Protein AF-A0A238BLH2-F1 (afdb_monomer_lite)

Organism: NCBI:txid387005

Structure (mmCIF, N/CA/C/O backbone):
data_AF-A0A238BLH2-F1
#
_entry.id   AF-A0A238BLH2-F1
#
loop_
_atom_site.group_PDB
_atom_site.id
_atom_site.type_symbol
_atom_site.label_atom_id
_atom_site.label_alt_id
_atom_site.label_comp_id
_atom_site.label_asym_id
_atom_site.label_entity_id
_atom_site.label_seq_id
_atom_site.pdbx_PDB_ins_code
_atom_site.Cartn_x
_atom_site.Cartn_y
_atom_site.Cartn_z
_atom_site.occupancy
_atom_site.B_iso_or_equiv
_atom_site.auth_seq_id
_atom_site.auth_comp_id
_atom_site.auth_asym_id
_atom_site.auth_atom_id
_atom_site.pdbx_PDB_model_num
ATOM 1 N N . MET A 1 1 ? 8.644 -39.668 47.098 1.00 38.53 1 MET A N 1
ATOM 2 C CA . MET A 1 1 ? 9.072 -38.705 48.135 1.00 38.53 1 MET A CA 1
ATOM 3 C C . MET A 1 1 ? 8.260 -37.437 47.940 1.00 38.53 1 MET A C 1
ATOM 5 O O . MET A 1 1 ? 8.130 -36.982 46.813 1.00 38.53 1 MET A O 1
ATOM 9 N N . LYS A 1 2 ? 7.581 -37.002 48.998 1.00 39.22 2 LYS A N 1
ATOM 10 C CA . LYS A 1 2 ? 6.584 -35.924 49.029 1.00 39.22 2 LYS A CA 1
ATOM 11 C C . LYS A 1 2 ? 7.274 -34.632 49.492 1.00 39.22 2 LYS A C 1
ATOM 13 O O . LYS A 1 2 ? 8.308 -34.740 50.146 1.00 39.22 2 LYS A O 1
ATOM 18 N N . CYS A 1 3 ? 6.604 -33.498 49.266 1.00 29.59 3 CYS A N 1
ATOM 19 C CA . CYS A 1 3 ? 6.791 -32.205 49.949 1.00 29.59 3 CYS A CA 1
ATOM 20 C C . CYS A 1 3 ? 7.889 -31.291 49.365 1.00 29.59 3 CYS A C 1
ATOM 22 O O . CYS A 1 3 ? 8.969 -31.764 49.058 1.00 29.59 3 CYS A O 1
ATOM 24 N N . LEU A 1 4 ? 7.724 -29.976 49.201 1.00 40.19 4 LEU A N 1
ATOM 25 C CA . LEU A 1 4 ? 6.654 -29.028 49.532 1.00 40.19 4 LEU A CA 1
ATOM 26 C C . LEU A 1 4 ? 6.905 -27.731 48.734 1.00 40.19 4 LEU A C 1
ATOM 28 O O . LEU A 1 4 ? 8.035 -27.418 48.366 1.00 40.19 4 LEU A O 1
ATOM 32 N N . LEU A 1 5 ? 5.825 -26.994 48.497 1.00 44.16 5 LEU A N 1
ATOM 33 C CA . LEU A 1 5 ? 5.787 -25.613 48.016 1.00 44.16 5 LEU A CA 1
ATOM 34 C C . LEU A 1 5 ? 5.942 -24.652 49.224 1.00 44.16 5 LEU A C 1
ATOM 36 O O . LEU A 1 5 ? 5.679 -25.082 50.345 1.00 44.16 5 LEU A O 1
ATOM 40 N N . TRP A 1 6 ? 6.237 -23.371 48.948 1.00 30.28 6 TRP A N 1
ATOM 41 C CA . TRP A 1 6 ? 6.173 -22.164 49.815 1.00 30.28 6 TRP A CA 1
ATOM 42 C C . TRP A 1 6 ? 7.447 -21.676 50.534 1.00 30.28 6 TRP A C 1
ATOM 44 O O . TRP A 1 6 ? 8.035 -22.386 51.345 1.00 30.28 6 TRP A O 1
ATOM 54 N N . ASN A 1 7 ? 7.814 -20.410 50.264 1.00 31.95 7 ASN A N 1
ATOM 55 C CA . ASN A 1 7 ? 7.865 -19.270 51.213 1.00 31.95 7 ASN A CA 1
ATOM 56 C C . ASN A 1 7 ? 8.770 -18.161 50.630 1.00 31.95 7 ASN A C 1
ATOM 58 O O . ASN A 1 7 ? 9.925 -18.403 50.303 1.00 31.95 7 ASN A O 1
ATOM 62 N N . GLU A 1 8 ? 8.234 -17.015 50.209 1.00 38.34 8 GLU A N 1
ATOM 63 C CA . GLU A 1 8 ? 7.804 -15.845 51.005 1.00 38.34 8 GLU A CA 1
ATOM 64 C C . GLU A 1 8 ? 8.925 -14.815 51.290 1.00 38.34 8 GLU A C 1
ATOM 66 O O . GLU A 1 8 ? 9.870 -15.064 52.026 1.00 38.34 8 GLU A O 1
ATOM 71 N N . VAL A 1 9 ? 8.742 -13.639 50.667 1.00 41.12 9 VAL A N 1
ATOM 72 C CA . VAL A 1 9 ? 8.866 -12.248 51.166 1.00 41.12 9 VAL A CA 1
ATOM 73 C C . VAL A 1 9 ? 10.094 -11.843 52.020 1.00 41.12 9 VAL A C 1
ATOM 75 O O . VAL A 1 9 ? 10.239 -12.287 53.153 1.00 41.12 9 VAL A O 1
ATOM 78 N N . LYS A 1 10 ? 10.865 -10.832 51.559 1.00 33.41 10 LYS A N 1
ATOM 79 C CA . LYS A 1 10 ? 10.953 -9.462 52.153 1.00 33.41 10 LYS A CA 1
ATOM 80 C C . LYS A 1 10 ? 12.148 -8.618 51.655 1.00 33.41 10 LYS A C 1
ATOM 82 O O . LYS A 1 10 ? 13.307 -8.962 51.826 1.00 33.41 10 LYS A O 1
ATOM 87 N N . ASP A 1 11 ? 11.769 -7.472 51.088 1.00 36.16 11 ASP A N 1
ATOM 88 C CA . ASP A 1 11 ? 12.303 -6.105 51.202 1.00 36.16 11 ASP A CA 1
ATOM 89 C C . ASP A 1 11 ? 13.785 -5.704 51.002 1.00 36.16 11 ASP A C 1
ATOM 91 O O . ASP A 1 11 ? 14.705 -6.082 51.717 1.00 36.16 11 ASP A O 1
ATOM 95 N N . ARG A 1 12 ? 13.899 -4.716 50.092 1.00 44.25 12 ARG A N 1
ATOM 96 C CA . ARG A 1 12 ? 14.747 -3.504 50.050 1.00 44.25 12 ARG A CA 1
ATOM 97 C C . ARG A 1 12 ? 16.208 -3.588 50.509 1.00 44.25 12 ARG A C 1
ATOM 99 O O . ARG A 1 12 ? 16.511 -3.567 51.698 1.00 44.25 12 ARG A O 1
ATOM 106 N N . LYS A 1 13 ? 17.096 -3.296 49.548 1.00 41.19 13 LYS A N 1
ATOM 107 C CA . LYS A 1 13 ? 18.092 -2.206 49.643 1.00 41.19 13 LYS A CA 1
ATOM 108 C C . LYS A 1 13 ? 18.576 -1.793 48.247 1.00 41.19 13 LYS A C 1
ATOM 110 O O . LYS A 1 13 ? 19.269 -2.538 47.568 1.00 41.19 13 LYS A O 1
ATOM 115 N N . ASN A 1 14 ? 18.213 -0.573 47.855 1.00 44.88 14 ASN A N 1
ATOM 116 C CA . ASN A 1 14 ? 18.810 0.172 46.752 1.00 44.88 14 ASN A CA 1
ATOM 117 C C . ASN A 1 14 ? 20.260 0.526 47.113 1.00 44.88 14 ASN A C 1
ATOM 119 O O . ASN A 1 14 ? 20.469 1.263 48.076 1.00 44.88 14 ASN A O 1
ATOM 123 N N . ARG A 1 15 ? 21.235 0.024 46.350 1.00 46.09 15 ARG A N 1
ATOM 124 C CA . ARG A 1 15 ? 22.573 0.613 46.222 1.00 46.09 15 ARG A CA 1
ATOM 125 C C . ARG A 1 15 ? 23.075 0.390 44.798 1.00 46.09 15 ARG A C 1
ATOM 127 O O . ARG A 1 15 ? 23.236 -0.746 44.365 1.00 46.09 15 ARG A O 1
ATOM 134 N N . ASN A 1 16 ? 23.315 1.505 44.109 1.00 40.47 16 ASN A N 1
ATOM 135 C CA . ASN A 1 16 ? 24.067 1.598 42.864 1.00 40.47 16 ASN A CA 1
ATOM 136 C C . ASN A 1 16 ? 25.351 0.761 42.942 1.00 40.47 16 ASN A C 1
ATOM 138 O O . ASN A 1 16 ? 26.245 1.080 43.725 1.00 40.47 16 ASN A O 1
ATOM 142 N N . LEU A 1 17 ? 25.458 -0.258 42.091 1.00 46.78 17 LEU A N 1
ATOM 143 C CA . LEU A 1 17 ? 26.734 -0.835 41.693 1.00 46.78 17 LEU A CA 1
ATOM 144 C C . LEU A 1 17 ? 26.883 -0.585 40.196 1.00 46.78 17 LEU A C 1
ATOM 146 O O . LEU A 1 17 ? 26.202 -1.190 39.370 1.00 46.78 17 LEU A O 1
ATOM 150 N N . GLY A 1 18 ? 27.737 0.383 39.871 1.00 38.66 18 GLY A N 1
ATOM 151 C CA . GLY A 1 18 ? 28.095 0.697 38.502 1.00 38.66 18 GLY A CA 1
ATOM 152 C C . GLY A 1 18 ? 28.788 -0.494 37.860 1.00 38.66 18 GLY A C 1
ATOM 153 O O . GLY A 1 18 ? 29.819 -0.948 38.348 1.00 38.66 18 GLY A O 1
ATOM 154 N N . ASN A 1 19 ? 28.250 -0.946 36.732 1.00 45.59 19 ASN A N 1
ATOM 155 C CA . ASN A 1 19 ? 28.993 -1.774 35.803 1.00 45.59 19 ASN A CA 1
ATOM 156 C C . ASN A 1 19 ? 29.286 -0.962 34.548 1.00 45.59 19 ASN A C 1
ATOM 158 O O . ASN A 1 19 ? 28.411 -0.640 33.747 1.00 45.59 19 ASN A O 1
ATOM 162 N N . LYS A 1 20 ? 30.576 -0.631 34.442 1.00 44.44 20 LYS A N 1
ATOM 163 C CA . LYS A 1 20 ? 31.305 -0.229 33.244 1.00 44.44 20 LYS A CA 1
ATOM 164 C C . LYS A 1 20 ? 30.874 -1.086 32.051 1.00 44.44 20 LYS A C 1
ATOM 166 O O . LYS A 1 20 ? 31.370 -2.195 31.884 1.00 44.44 20 LYS A O 1
ATOM 171 N N . PHE A 1 21 ? 30.040 -0.538 31.180 1.00 38.88 21 PHE A N 1
ATOM 172 C CA . PHE A 1 21 ? 30.120 -0.865 29.763 1.00 38.88 21 PHE A CA 1
ATOM 173 C C . PHE A 1 21 ? 30.849 0.293 29.095 1.00 38.88 21 PHE A C 1
ATOM 175 O O . PHE A 1 21 ? 30.320 1.396 28.970 1.00 38.88 21 PHE A O 1
ATOM 182 N N . LEU A 1 22 ? 32.121 0.054 28.764 1.00 39.81 22 LEU A N 1
ATOM 183 C CA . LEU A 1 22 ? 32.899 0.965 27.941 1.00 39.81 22 LEU A CA 1
ATOM 184 C C . LEU A 1 22 ? 32.159 1.156 26.615 1.00 39.81 22 LEU A C 1
ATOM 186 O O . LEU A 1 22 ? 31.968 0.206 25.859 1.00 39.81 22 LEU A O 1
ATOM 190 N N . TYR A 1 23 ? 31.776 2.399 26.339 1.00 40.00 23 TYR A N 1
ATOM 191 C CA . TYR A 1 23 ? 31.507 2.857 24.986 1.00 40.00 23 TYR A CA 1
ATOM 192 C C . TYR A 1 23 ? 32.764 2.595 24.152 1.00 40.00 23 TYR A C 1
ATOM 194 O O . TYR A 1 23 ? 33.771 3.284 24.317 1.00 40.00 23 TYR A O 1
ATOM 202 N N . LEU A 1 24 ? 32.722 1.606 23.258 1.00 47.94 24 LEU A N 1
ATOM 203 C CA . LEU A 1 24 ? 33.657 1.585 22.143 1.00 47.94 24 LEU A CA 1
ATOM 204 C C . LEU A 1 24 ? 33.236 2.707 21.194 1.00 47.94 24 LEU A C 1
ATOM 206 O O . LEU A 1 24 ? 32.217 2.639 20.508 1.00 47.94 24 LEU A O 1
ATOM 210 N N . SER A 1 25 ? 34.030 3.769 21.210 1.00 49.12 25 SER A N 1
ATOM 211 C CA . SER A 1 25 ? 34.068 4.816 20.206 1.00 49.12 25 SER A CA 1
ATOM 212 C C . SER A 1 25 ? 34.284 4.176 18.835 1.00 49.12 25 SER A C 1
ATOM 214 O O . SER A 1 25 ? 35.394 3.790 18.476 1.00 49.12 25 SER A O 1
ATOM 216 N N . ASN A 1 26 ? 33.199 4.048 18.067 1.00 50.09 26 ASN A N 1
ATOM 217 C CA . ASN A 1 26 ? 33.252 3.581 16.689 1.00 50.09 26 ASN A CA 1
ATOM 218 C C . ASN A 1 26 ? 34.041 4.606 15.865 1.00 50.09 26 ASN A C 1
ATOM 220 O O . ASN A 1 26 ? 33.534 5.657 15.465 1.00 50.09 26 ASN A O 1
ATOM 224 N N . THR A 1 27 ? 35.319 4.310 15.658 1.00 52.38 27 THR A N 1
ATOM 225 C CA . THR A 1 27 ? 36.199 5.024 14.749 1.00 52.38 27 THR A CA 1
ATOM 226 C C . THR A 1 27 ? 35.581 4.957 13.354 1.00 52.38 27 THR A C 1
ATOM 228 O O . THR A 1 27 ? 35.417 3.887 12.770 1.00 52.38 27 THR A O 1
ATOM 231 N N . ARG A 1 28 ? 35.175 6.119 12.823 1.00 58.00 28 ARG A N 1
ATOM 232 C CA . ARG A 1 28 ? 34.695 6.268 11.444 1.00 58.00 28 ARG A CA 1
ATOM 233 C C . ARG A 1 28 ? 35.840 5.935 10.493 1.00 58.00 28 ARG A C 1
ATOM 235 O O . ARG A 1 28 ? 36.587 6.813 10.075 1.00 58.00 28 ARG A O 1
ATOM 242 N N . LYS A 1 29 ? 35.981 4.658 10.149 1.00 53.75 29 LYS A N 1
ATOM 243 C CA . LYS A 1 29 ? 36.763 4.234 8.995 1.00 53.75 29 LYS A CA 1
ATOM 244 C C . LYS A 1 29 ? 35.944 4.616 7.766 1.00 53.75 29 LYS A C 1
ATOM 246 O O . LYS A 1 29 ? 34.939 3.983 7.458 1.00 53.75 29 LYS A O 1
ATOM 251 N N . SER A 1 30 ? 36.326 5.719 7.132 1.00 52.34 30 SER A N 1
ATOM 252 C CA . SER A 1 30 ? 35.779 6.188 5.862 1.00 52.34 30 SER A CA 1
ATOM 253 C C . SER A 1 30 ? 36.096 5.165 4.775 1.00 52.34 30 SER A C 1
ATOM 255 O O . SER A 1 30 ? 37.146 5.213 4.141 1.00 52.34 30 SER A O 1
ATOM 257 N N . ILE A 1 31 ? 35.198 4.199 4.615 1.00 58.22 31 ILE A N 1
ATOM 258 C CA . ILE A 1 31 ? 35.117 3.346 3.439 1.00 58.22 31 ILE A CA 1
ATOM 259 C C . ILE A 1 31 ? 34.199 4.081 2.469 1.00 58.22 31 ILE A C 1
ATOM 261 O O . ILE A 1 31 ? 33.013 4.277 2.737 1.00 58.22 31 ILE A O 1
ATOM 265 N N . SER A 1 32 ? 34.786 4.547 1.374 1.00 49.47 32 SER A N 1
ATOM 266 C CA . SER A 1 32 ? 34.109 5.162 0.240 1.00 49.47 32 SER A CA 1
ATOM 267 C C . SER A 1 32 ? 33.090 4.169 -0.317 1.00 49.47 32 SER A C 1
ATOM 269 O O . SER A 1 32 ? 33.460 3.212 -0.989 1.00 49.47 32 SER A O 1
ATOM 271 N N . MET A 1 33 ? 31.809 4.352 0.004 1.00 48.97 33 MET A N 1
ATOM 272 C CA . MET A 1 33 ? 30.741 3.577 -0.619 1.00 48.97 33 MET A CA 1
ATOM 273 C C . MET A 1 33 ? 30.660 3.990 -2.083 1.00 48.97 33 MET A C 1
ATOM 275 O O . MET A 1 33 ? 30.208 5.087 -2.419 1.00 48.97 33 MET A O 1
ATOM 279 N N . GLU A 1 34 ? 31.139 3.113 -2.954 1.00 54.47 34 GLU A N 1
ATOM 280 C CA . GLU A 1 34 ? 30.891 3.201 -4.379 1.00 54.47 34 GLU A CA 1
ATOM 281 C C . GLU A 1 34 ? 29.374 3.242 -4.585 1.00 54.47 34 GLU A C 1
ATOM 283 O O . GLU A 1 34 ? 28.633 2.351 -4.163 1.00 54.47 34 GLU A O 1
ATOM 288 N N . LYS A 1 35 ? 28.898 4.337 -5.186 1.00 48.03 35 LYS A N 1
ATOM 289 C CA . LYS A 1 35 ? 27.520 4.483 -5.651 1.00 48.03 35 LYS A CA 1
ATOM 290 C C . LYS A 1 35 ? 27.216 3.309 -6.578 1.00 48.03 35 LYS A C 1
ATOM 292 O O . LYS A 1 35 ? 27.571 3.349 -7.754 1.00 48.03 35 LYS A O 1
ATOM 297 N N . GLY A 1 36 ? 26.506 2.308 -6.063 1.00 46.38 36 GLY A N 1
ATOM 298 C CA . GLY A 1 36 ? 25.788 1.329 -6.865 1.00 46.38 36 GLY A CA 1
ATOM 299 C C . GLY A 1 36 ? 24.715 2.048 -7.674 1.00 46.38 36 GLY A C 1
ATOM 300 O O . GLY A 1 36 ? 23.560 2.137 -7.265 1.00 46.38 36 GLY A O 1
ATOM 301 N N . LYS A 1 37 ? 25.113 2.623 -8.811 1.00 51.50 37 LYS A N 1
ATOM 302 C CA . LYS A 1 37 ? 24.205 3.070 -9.860 1.00 51.50 37 LYS A CA 1
ATOM 303 C C . LYS A 1 37 ? 23.565 1.817 -10.448 1.00 51.50 37 LYS A C 1
ATOM 305 O O . LYS A 1 37 ? 24.100 1.214 -11.372 1.00 51.50 37 LYS A O 1
ATOM 310 N N . GLY A 1 38 ? 22.420 1.420 -9.901 1.00 49.69 38 GLY A N 1
ATOM 311 C CA . GLY A 1 38 ? 21.470 0.587 -10.626 1.00 49.69 38 GLY A CA 1
ATOM 312 C C . GLY A 1 38 ? 20.918 1.401 -11.792 1.00 49.69 38 GLY A C 1
ATOM 313 O O . GLY A 1 38 ? 19.842 1.976 -11.681 1.00 49.69 38 GLY A O 1
ATOM 314 N N . ASN A 1 39 ? 21.695 1.516 -12.868 1.00 56.31 39 ASN A N 1
ATOM 315 C CA . ASN A 1 39 ? 21.228 2.059 -14.132 1.00 56.31 39 ASN A CA 1
ATOM 316 C C . ASN A 1 39 ? 20.395 0.965 -14.806 1.00 56.31 39 ASN A C 1
ATOM 318 O O . ASN A 1 39 ? 20.945 -0.033 -15.267 1.00 56.31 39 ASN A O 1
ATOM 322 N N . CYS A 1 40 ? 19.079 1.142 -14.856 1.00 53.53 40 CYS A N 1
ATOM 323 C CA . CYS A 1 40 ? 18.298 0.543 -15.931 1.00 53.53 40 CYS A CA 1
ATOM 324 C C . CYS A 1 40 ? 18.510 1.430 -17.173 1.00 53.53 40 CYS A C 1
ATOM 326 O O . CYS A 1 40 ? 18.526 2.655 -17.032 1.00 53.53 40 CYS A O 1
ATOM 328 N N . PRO A 1 41 ? 18.772 0.852 -18.357 1.00 52.66 41 PRO A N 1
ATOM 329 C CA . PRO A 1 41 ? 18.943 1.627 -19.575 1.00 52.66 41 PRO A CA 1
ATOM 330 C C . PRO A 1 41 ? 17.645 2.381 -19.849 1.00 52.66 41 PRO A C 1
ATOM 332 O O . PRO A 1 41 ? 16.585 1.782 -20.018 1.00 52.66 41 PRO A O 1
ATOM 335 N N . GLU A 1 42 ? 17.744 3.705 -19.858 1.00 62.84 42 GLU A N 1
ATOM 336 C CA . GLU A 1 42 ? 16.679 4.607 -20.267 1.00 62.84 42 GLU A CA 1
ATOM 337 C C . GLU A 1 42 ? 16.511 4.458 -21.785 1.00 62.84 42 GLU A C 1
ATOM 339 O O . GLU A 1 42 ? 17.092 5.179 -22.592 1.00 62.84 42 GLU A O 1
ATOM 344 N N . MET A 1 43 ? 15.779 3.420 -22.183 1.00 51.47 43 MET A N 1
ATOM 345 C CA . MET A 1 43 ? 15.272 3.251 -23.533 1.00 51.47 43 MET A CA 1
ATOM 346 C C . MET A 1 43 ? 13.760 3.267 -23.459 1.00 51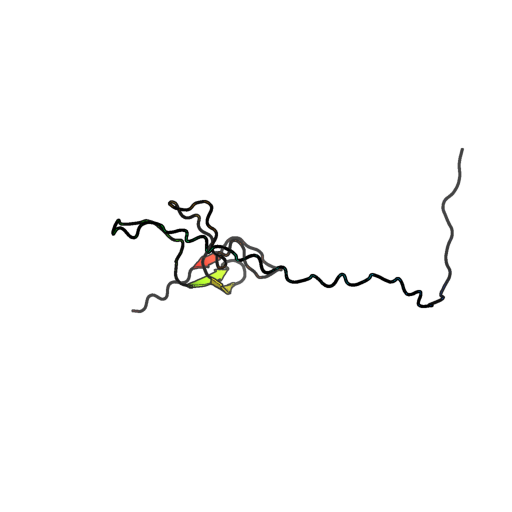.47 43 MET A C 1
ATOM 348 O O . MET A 1 43 ? 13.151 2.491 -22.723 1.00 51.47 43 MET A O 1
ATOM 352 N N . ASN A 1 44 ? 13.207 4.187 -24.243 1.00 59.81 44 ASN A N 1
ATOM 353 C CA . ASN A 1 44 ? 11.802 4.501 -24.445 1.00 59.81 44 ASN A CA 1
ATOM 354 C C . ASN A 1 44 ? 11.032 3.270 -24.962 1.00 59.81 44 ASN A C 1
ATOM 356 O O . ASN A 1 44 ? 10.671 3.148 -26.129 1.00 59.81 44 ASN A O 1
ATOM 360 N N . SER A 1 45 ? 10.861 2.314 -24.066 1.00 54.59 45 SER A N 1
ATOM 361 C CA . SER A 1 45 ? 9.999 1.154 -24.145 1.00 54.59 45 SER A CA 1
ATOM 362 C C . SER A 1 45 ? 8.896 1.411 -23.134 1.00 54.59 45 SER A C 1
ATOM 364 O O . SER A 1 45 ? 9.142 2.018 -22.088 1.00 54.59 45 SER A O 1
ATOM 366 N N . ILE A 1 46 ? 7.673 1.013 -23.467 1.00 63.19 46 ILE A N 1
ATOM 367 C CA . ILE A 1 46 ? 6.518 1.065 -22.570 1.00 63.19 46 ILE A CA 1
ATOM 368 C C . ILE A 1 46 ? 6.830 0.115 -21.404 1.00 63.19 46 ILE A C 1
ATOM 370 O O . ILE A 1 46 ? 6.469 -1.059 -21.419 1.00 63.19 46 ILE A O 1
ATOM 374 N N . SER A 1 47 ? 7.625 0.597 -20.455 1.00 72.00 47 SER A N 1
ATOM 375 C CA . SER A 1 47 ? 8.031 -0.136 -19.272 1.00 72.00 47 SER A CA 1
ATOM 376 C C . SER A 1 47 ? 6.851 -0.096 -18.317 1.00 72.00 47 SER A C 1
ATOM 378 O O . SER A 1 47 ? 6.375 0.967 -17.919 1.00 72.00 47 SER A O 1
ATOM 380 N N . ASN A 1 48 ? 6.361 -1.271 -17.935 1.00 84.56 48 ASN A N 1
ATOM 381 C CA . ASN A 1 48 ? 5.318 -1.433 -16.923 1.00 84.56 48 ASN A CA 1
ATOM 382 C C . ASN A 1 48 ? 5.918 -1.293 -15.508 1.00 84.56 48 ASN A C 1
ATOM 384 O O . ASN A 1 48 ? 5.464 -1.923 -14.546 1.00 84.56 48 ASN A O 1
ATOM 388 N N . CYS A 1 49 ? 6.980 -0.495 -15.379 1.00 90.25 49 CYS A N 1
ATOM 389 C CA . CYS A 1 49 ? 7.700 -0.265 -14.145 1.00 90.25 49 CYS A CA 1
ATOM 390 C C . CYS A 1 49 ? 6.906 0.662 -13.228 1.00 90.25 49 CYS A C 1
ATOM 392 O O . CYS A 1 49 ? 6.601 1.802 -13.568 1.00 90.25 49 CYS A O 1
ATOM 394 N N . ILE A 1 50 ? 6.646 0.202 -12.008 1.00 90.94 50 ILE A N 1
ATOM 395 C CA . ILE A 1 50 ? 5.904 0.965 -10.993 1.00 90.94 50 ILE A CA 1
ATOM 396 C C . ILE A 1 50 ? 6.787 1.414 -9.819 1.00 90.94 50 ILE A C 1
ATOM 398 O O . ILE A 1 50 ? 6.290 1.790 -8.756 1.00 90.94 50 ILE A O 1
ATOM 402 N N . CYS A 1 51 ? 8.110 1.332 -9.961 1.00 90.81 51 CYS A N 1
ATOM 403 C CA . CYS A 1 51 ? 9.033 1.572 -8.850 1.00 90.81 51 CYS A CA 1
ATOM 404 C C . CYS A 1 51 ? 9.084 3.039 -8.410 1.00 90.81 51 CYS A C 1
ATOM 406 O O . CYS A 1 51 ? 9.255 3.302 -7.222 1.00 90.81 51 CYS A O 1
ATOM 408 N N . ASN A 1 52 ? 8.900 3.974 -9.346 1.00 87.25 52 ASN A N 1
ATOM 409 C CA . ASN A 1 52 ? 8.968 5.418 -9.105 1.00 87.25 52 ASN A CA 1
ATOM 410 C C . ASN A 1 52 ? 7.573 6.070 -9.091 1.00 87.25 52 ASN A C 1
ATOM 412 O O . ASN A 1 52 ? 7.422 7.220 -9.496 1.00 87.25 52 ASN A O 1
ATOM 416 N N . ARG A 1 53 ? 6.541 5.327 -8.660 1.00 88.00 53 ARG A N 1
ATOM 417 C CA . ARG A 1 53 ? 5.181 5.860 -8.482 1.00 88.00 53 ARG A CA 1
ATOM 418 C C . ARG A 1 53 ? 5.205 7.097 -7.578 1.00 88.00 53 ARG A C 1
ATOM 420 O O . ARG A 1 53 ? 5.876 7.094 -6.544 1.00 88.00 53 ARG A O 1
ATOM 427 N N . SER A 1 54 ? 4.448 8.124 -7.961 1.00 87.50 54 SER A N 1
ATOM 428 C CA . SER A 1 54 ? 4.231 9.299 -7.122 1.00 87.50 54 SER A CA 1
ATOM 429 C C . SER A 1 54 ? 3.493 8.926 -5.836 1.00 87.50 54 SER A C 1
ATOM 431 O O . SER A 1 54 ? 2.799 7.910 -5.748 1.00 87.50 54 SER A O 1
ATOM 433 N N . GLU A 1 55 ? 3.673 9.748 -4.810 1.00 86.75 55 GLU A N 1
ATOM 434 C CA . GLU A 1 55 ? 2.956 9.601 -3.552 1.00 86.75 55 GLU A CA 1
ATOM 435 C C . GLU A 1 55 ? 1.454 9.840 -3.744 1.00 86.75 55 GLU A C 1
ATOM 437 O O . GLU A 1 55 ? 1.047 10.750 -4.470 1.00 86.75 55 GLU A O 1
ATOM 442 N N . ARG A 1 56 ? 0.633 9.020 -3.085 1.00 91.38 56 ARG A N 1
ATOM 443 C CA . ARG A 1 56 ? -0.828 9.105 -3.105 1.00 91.38 56 ARG A CA 1
ATOM 444 C C . ARG A 1 56 ? -1.372 9.169 -1.678 1.00 91.38 56 ARG A C 1
ATOM 446 O O . ARG A 1 56 ? -0.651 8.976 -0.695 1.00 91.38 56 ARG A O 1
ATOM 453 N N . THR A 1 57 ? -2.661 9.455 -1.571 1.00 95.00 57 THR A N 1
ATOM 454 C CA . THR A 1 57 ? -3.413 9.276 -0.328 1.00 95.00 57 THR A CA 1
ATOM 455 C C . THR A 1 57 ? -4.017 7.881 -0.339 1.00 95.00 57 THR A C 1
ATOM 457 O O . THR A 1 57 ? -4.583 7.469 -1.345 1.00 95.00 57 THR A O 1
ATOM 460 N N . ILE A 1 58 ? -3.905 7.149 0.763 1.00 95.69 58 ILE A N 1
ATOM 461 C CA . ILE A 1 58 ? -4.543 5.846 0.954 1.00 95.69 58 ILE A CA 1
ATOM 462 C C . ILE A 1 58 ? -5.604 5.977 2.038 1.00 95.69 58 ILE A C 1
ATOM 464 O O . ILE A 1 58 ? -5.408 6.691 3.024 1.00 95.69 58 ILE A O 1
ATOM 468 N N . ILE A 1 59 ? -6.703 5.249 1.870 1.00 96.69 59 ILE A N 1
ATOM 469 C CA . ILE A 1 59 ? -7.795 5.143 2.832 1.00 96.69 59 ILE A CA 1
ATOM 470 C C . ILE A 1 59 ? -7.920 3.685 3.275 1.00 96.69 59 ILE A C 1
ATOM 472 O O . ILE A 1 59 ? -7.966 2.777 2.446 1.00 96.69 59 ILE A O 1
ATOM 476 N N . CYS A 1 60 ? -7.981 3.449 4.585 1.00 97.94 60 CYS A N 1
ATOM 477 C CA . CYS A 1 60 ? -8.350 2.147 5.137 1.00 97.94 60 CYS A CA 1
ATOM 478 C C . CYS A 1 60 ? -9.871 1.995 5.147 1.00 97.94 60 CYS A C 1
ATOM 480 O O . CYS A 1 60 ? -10.559 2.745 5.836 1.00 97.94 60 CYS A O 1
ATOM 482 N N . LEU A 1 61 ? -10.394 0.992 4.448 1.00 97.19 61 LEU A N 1
ATOM 483 C CA . LEU A 1 61 ? -11.834 0.742 4.362 1.00 97.19 61 LEU A CA 1
ATOM 484 C C . LEU A 1 61 ? -12.422 0.182 5.664 1.00 97.19 61 LEU A C 1
ATOM 486 O O . LEU A 1 61 ? -13.626 0.259 5.876 1.00 97.19 61 LEU A O 1
ATOM 490 N N . THR A 1 62 ? -11.587 -0.352 6.560 1.00 97.94 62 THR A N 1
ATOM 491 C CA . THR A 1 62 ? -12.046 -0.929 7.834 1.00 97.94 62 THR A CA 1
ATOM 492 C C . THR A 1 62 ? -12.187 0.106 8.951 1.00 97.94 62 THR A C 1
ATOM 494 O O . THR A 1 62 ? -13.137 0.037 9.722 1.00 97.94 62 THR A O 1
ATOM 497 N N . CYS A 1 63 ? -11.245 1.048 9.082 1.00 97.88 63 CYS A N 1
ATOM 498 C CA . CYS A 1 63 ? -11.272 2.053 10.161 1.00 97.88 63 CYS A CA 1
ATOM 499 C C . CYS A 1 63 ? -11.373 3.505 9.679 1.00 97.88 63 CYS A C 1
ATOM 501 O O . CYS A 1 63 ? -11.391 4.410 10.507 1.00 97.88 63 CYS A O 1
ATOM 503 N N . GLY A 1 64 ? -11.387 3.747 8.366 1.00 96.75 64 GLY A N 1
ATOM 504 C CA . GLY A 1 64 ? -11.482 5.086 7.779 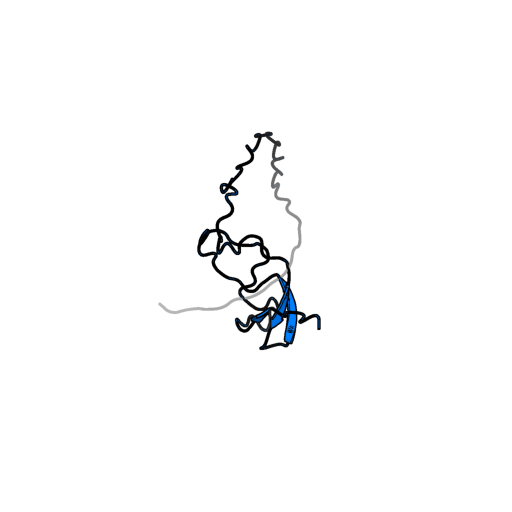1.00 96.75 64 GLY A CA 1
ATOM 505 C C . GLY A 1 64 ? -10.213 5.936 7.882 1.00 96.75 64 GLY A C 1
ATOM 506 O O . GLY A 1 64 ? -10.199 7.062 7.394 1.00 96.75 64 GLY A O 1
ATOM 507 N N . ALA A 1 65 ? -9.137 5.435 8.500 1.00 96.88 65 ALA A N 1
ATOM 508 C CA . ALA A 1 65 ? -7.892 6.187 8.628 1.00 96.88 65 ALA A CA 1
ATOM 509 C C . ALA A 1 65 ? -7.269 6.485 7.254 1.00 96.88 65 ALA A C 1
ATOM 511 O O . ALA A 1 65 ? -7.166 5.592 6.407 1.00 96.88 65 ALA A O 1
ATOM 512 N N . THR A 1 66 ? -6.800 7.721 7.078 1.00 96.31 66 THR A N 1
ATOM 513 C CA . THR A 1 66 ? -6.125 8.198 5.866 1.00 96.31 66 THR A CA 1
ATOM 514 C C . THR A 1 66 ? -4.643 8.437 6.122 1.00 96.31 66 THR A C 1
ATOM 516 O O . THR A 1 66 ? -4.273 8.991 7.158 1.00 96.31 66 THR A O 1
ATOM 519 N N . PHE A 1 67 ? -3.786 8.060 5.181 1.00 94.44 67 PHE A N 1
ATOM 520 C CA . PHE A 1 67 ? -2.333 8.205 5.308 1.00 94.44 67 PHE A CA 1
ATOM 521 C C . PHE A 1 67 ? -1.670 8.343 3.933 1.00 94.44 67 PHE A C 1
ATOM 523 O O . PHE A 1 67 ? -2.276 8.030 2.910 1.00 94.44 67 PHE A O 1
ATOM 530 N N . ARG A 1 68 ? -0.431 8.849 3.901 1.00 94.94 68 ARG A N 1
ATOM 531 C CA . ARG A 1 68 ? 0.311 9.069 2.652 1.00 94.94 68 ARG A CA 1
ATOM 532 C C . ARG A 1 68 ? 1.152 7.846 2.289 1.00 94.94 68 ARG A C 1
ATOM 534 O O . ARG A 1 68 ? 1.782 7.254 3.163 1.00 94.94 68 ARG A O 1
ATOM 541 N N . GLY A 1 69 ? 1.173 7.491 1.010 1.00 93.62 69 GLY A N 1
ATOM 542 C CA . GLY A 1 69 ? 1.943 6.372 0.471 1.00 93.62 69 GLY A CA 1
ATOM 543 C C . GLY A 1 69 ? 1.294 5.794 -0.782 1.00 93.62 69 GLY A C 1
ATOM 544 O O . GLY A 1 69 ? 0.543 6.474 -1.473 1.00 93.62 69 GLY A O 1
ATOM 545 N N . HIS A 1 70 ? 1.570 4.531 -1.075 1.00 92.81 70 HIS A N 1
ATOM 546 C CA . HIS A 1 70 ? 0.817 3.754 -2.064 1.00 92.81 70 HIS A CA 1
ATOM 547 C C . HIS A 1 70 ? 0.545 2.342 -1.538 1.00 92.81 70 HIS A C 1
ATOM 549 O O . HIS A 1 70 ? 1.259 1.844 -0.663 1.00 92.81 70 HIS A O 1
ATOM 555 N N . ALA A 1 71 ? -0.517 1.704 -2.032 1.00 93.69 71 ALA A N 1
ATOM 556 C CA . ALA A 1 71 ? -0.784 0.322 -1.669 1.00 93.69 71 ALA A CA 1
ATOM 557 C C . ALA A 1 71 ? 0.356 -0.540 -2.223 1.00 93.69 71 ALA A C 1
ATOM 559 O O . ALA A 1 71 ? 0.798 -0.357 -3.369 1.00 93.69 71 ALA A O 1
ATOM 560 N N . ALA A 1 72 ? 0.851 -1.459 -1.395 1.00 93.38 72 ALA A N 1
ATOM 561 C CA . ALA A 1 72 ? 1.981 -2.301 -1.751 1.00 93.38 72 ALA A CA 1
ATOM 562 C C . ALA A 1 72 ? 1.672 -3.132 -3.003 1.00 93.38 72 ALA A C 1
ATOM 564 O O . ALA A 1 72 ? 0.729 -3.924 -3.023 1.00 93.38 72 ALA A O 1
ATOM 565 N N . ARG A 1 73 ? 2.486 -2.967 -4.051 1.00 91.12 73 ARG A N 1
ATOM 566 C CA . ARG A 1 73 ? 2.383 -3.733 -5.302 1.00 91.12 73 ARG A CA 1
ATOM 567 C C . ARG A 1 73 ? 3.769 -4.173 -5.744 1.00 91.12 73 ARG A C 1
ATOM 569 O O . ARG A 1 73 ? 4.702 -3.375 -5.757 1.00 91.12 73 ARG A O 1
ATOM 576 N N . ALA A 1 74 ? 3.895 -5.437 -6.139 1.00 92.06 74 ALA A N 1
ATOM 577 C CA . ALA A 1 74 ? 5.129 -5.934 -6.731 1.00 92.06 74 ALA A CA 1
ATOM 578 C C . ALA A 1 74 ? 5.299 -5.350 -8.139 1.00 92.06 74 ALA A C 1
ATOM 580 O O . ALA A 1 74 ? 4.366 -5.355 -8.942 1.00 92.06 74 ALA A O 1
ATOM 581 N N . CYS A 1 75 ? 6.494 -4.851 -8.446 1.00 92.62 75 CYS A N 1
ATOM 582 C CA . CYS A 1 75 ? 6.825 -4.435 -9.801 1.00 92.62 75 CYS A CA 1
ATOM 583 C C . CYS A 1 75 ? 7.147 -5.666 -10.653 1.00 92.62 75 CYS A C 1
ATOM 585 O O . CYS A 1 75 ? 8.006 -6.459 -10.272 1.00 92.62 75 CYS A O 1
ATOM 587 N N . ASN A 1 76 ? 6.514 -5.799 -11.820 1.00 91.44 76 ASN A N 1
ATOM 588 C CA . ASN A 1 76 ? 6.755 -6.929 -12.726 1.00 91.44 76 ASN A CA 1
ATOM 589 C C . ASN A 1 76 ? 8.194 -6.953 -13.263 1.00 91.44 76 ASN A C 1
ATOM 591 O O . ASN A 1 76 ? 8.763 -8.020 -13.468 1.00 91.44 76 ASN A O 1
ATOM 595 N N . GLU A 1 77 ? 8.797 -5.779 -13.448 1.00 93.25 77 GLU A N 1
ATOM 596 C CA . GLU A 1 77 ? 10.186 -5.653 -13.902 1.00 93.25 77 GLU A CA 1
ATOM 597 C C . GLU A 1 77 ? 11.192 -5.804 -12.756 1.00 93.25 77 GLU A C 1
ATOM 599 O O . GLU A 1 77 ? 12.302 -6.298 -12.941 1.00 93.25 77 GLU A O 1
ATOM 604 N N . HIS A 1 78 ? 10.799 -5.404 -11.545 1.00 91.12 78 HIS A N 1
ATOM 605 C CA . HIS A 1 78 ? 11.669 -5.378 -10.372 1.00 91.12 78 HIS A CA 1
ATOM 606 C C . HIS A 1 78 ? 10.979 -6.031 -9.162 1.00 91.12 78 HIS A C 1
ATOM 608 O O . HIS A 1 78 ? 10.706 -5.349 -8.171 1.00 91.12 78 HIS A O 1
ATOM 614 N N . PRO A 1 79 ? 10.726 -7.353 -9.182 1.00 91.31 79 PRO A N 1
ATOM 615 C CA . PRO A 1 79 ? 9.909 -8.029 -8.168 1.00 91.31 79 PRO A CA 1
ATOM 616 C C . PRO A 1 79 ? 10.528 -8.017 -6.764 1.00 91.31 79 PRO A C 1
ATOM 618 O O . PRO A 1 79 ? 9.833 -8.210 -5.773 1.00 91.31 79 PRO A O 1
ATOM 621 N N . ARG A 1 80 ? 11.844 -7.788 -6.666 1.00 91.19 80 ARG A N 1
ATOM 622 C CA . ARG A 1 80 ? 12.577 -7.687 -5.392 1.00 91.19 80 ARG A CA 1
ATOM 623 C C . ARG A 1 80 ? 12.742 -6.250 -4.896 1.00 91.19 80 ARG A C 1
ATOM 625 O O . ARG A 1 80 ? 13.267 -6.048 -3.805 1.00 91.19 80 ARG A O 1
ATOM 632 N N . ARG A 1 81 ? 12.358 -5.251 -5.696 1.00 89.81 81 ARG A N 1
ATOM 633 C CA . ARG A 1 81 ? 12.456 -3.845 -5.307 1.00 89.81 81 ARG A CA 1
ATOM 634 C C . ARG A 1 81 ? 11.207 -3.467 -4.525 1.00 89.81 81 ARG A C 1
ATOM 636 O O . ARG A 1 81 ? 10.103 -3.550 -5.048 1.00 89.81 81 ARG A O 1
ATOM 643 N N . ILE A 1 82 ? 11.413 -3.034 -3.289 1.00 87.81 82 ILE A N 1
ATOM 644 C CA . ILE A 1 82 ? 10.363 -2.552 -2.391 1.00 87.81 82 ILE A CA 1
ATOM 645 C C . ILE A 1 82 ? 10.442 -1.024 -2.365 1.00 87.81 82 ILE A C 1
ATOM 647 O O . ILE A 1 82 ? 11.547 -0.472 -2.343 1.00 87.81 82 ILE A O 1
ATOM 651 N N . ASN A 1 83 ? 9.300 -0.336 -2.389 1.00 89.38 83 ASN A N 1
ATOM 652 C CA . ASN A 1 83 ? 9.256 1.098 -2.139 1.00 89.38 83 ASN A CA 1
ATOM 653 C C . ASN A 1 83 ? 9.079 1.351 -0.633 1.00 89.38 83 ASN A C 1
ATOM 655 O O . ASN A 1 83 ? 8.297 0.680 0.031 1.00 89.38 83 ASN A O 1
ATOM 659 N N . LEU A 1 84 ? 9.799 2.332 -0.084 1.00 89.25 84 LEU A N 1
ATOM 660 C CA . LEU A 1 84 ? 9.686 2.713 1.329 1.00 89.25 84 LEU A CA 1
ATOM 661 C C . LEU A 1 84 ? 8.262 3.158 1.708 1.00 89.25 84 LEU A C 1
ATOM 663 O O . LEU A 1 84 ? 7.865 3.022 2.860 1.00 89.25 84 LEU A O 1
ATOM 667 N N . MET A 1 85 ? 7.512 3.681 0.737 1.00 92.62 85 MET A N 1
ATOM 668 C CA . MET A 1 85 ? 6.149 4.178 0.914 1.00 92.62 85 MET A CA 1
ATOM 669 C C . MET A 1 85 ? 5.073 3.132 0.564 1.00 92.62 85 MET A C 1
ATOM 671 O O . MET A 1 85 ? 3.887 3.471 0.565 1.00 92.62 85 MET A O 1
ATOM 675 N N . ASP A 1 86 ? 5.462 1.880 0.274 1.00 93.38 86 ASP A N 1
ATOM 676 C CA . ASP A 1 86 ? 4.523 0.769 0.091 1.00 93.38 86 ASP A CA 1
ATOM 677 C C . ASP A 1 86 ? 3.907 0.386 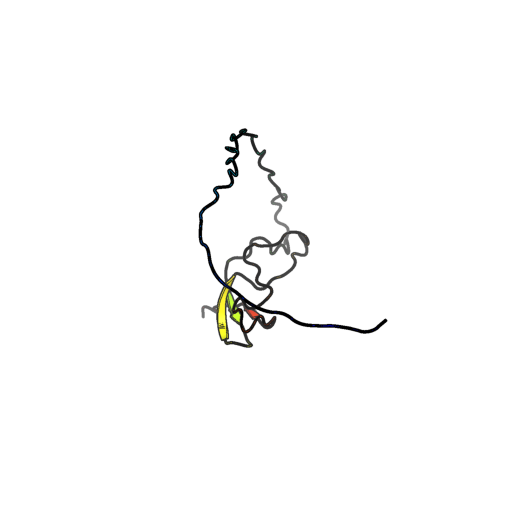1.442 1.00 93.38 86 ASP A C 1
ATOM 679 O O . ASP A 1 86 ? 4.588 -0.048 2.374 1.00 93.38 86 ASP A O 1
ATOM 683 N N . ILE A 1 87 ? 2.584 0.494 1.530 1.00 95.06 87 ILE A N 1
ATOM 684 C CA . ILE A 1 87 ? 1.821 0.143 2.724 1.00 95.06 87 ILE A CA 1
ATOM 685 C C . ILE A 1 87 ? 1.080 -1.161 2.448 1.00 95.06 87 ILE A C 1
ATOM 687 O O . ILE A 1 87 ? 0.305 -1.260 1.502 1.00 95.06 87 ILE A O 1
ATOM 691 N N . GLN A 1 88 ? 1.354 -2.182 3.262 1.00 95.50 88 GLN A N 1
ATOM 692 C CA . GLN A 1 88 ? 0.713 -3.502 3.163 1.00 95.50 88 GLN A CA 1
ATOM 693 C C . GLN A 1 88 ? -0.500 -3.641 4.086 1.00 95.50 88 GLN A C 1
ATOM 695 O O . GLN A 1 88 ? -1.416 -4.405 3.795 1.00 95.50 88 GLN A O 1
ATOM 700 N N . LEU A 1 89 ? -0.475 -2.941 5.221 1.00 97.25 89 LEU A N 1
ATOM 701 C CA . LEU A 1 89 ? -1.484 -3.003 6.272 1.00 97.25 89 LEU A CA 1
ATOM 702 C C . LEU A 1 89 ? -1.755 -1.599 6.790 1.00 97.25 89 LEU A C 1
ATOM 704 O O . LEU A 1 89 ? -0.861 -0.754 6.807 1.00 97.25 89 LEU A O 1
ATOM 708 N N . CYS A 1 90 ? -2.967 -1.380 7.287 1.00 97.62 90 CYS A N 1
ATOM 709 C CA . CYS A 1 90 ? -3.326 -0.146 7.962 1.00 97.62 90 CYS A CA 1
ATOM 710 C C . CYS A 1 90 ? -2.325 0.166 9.101 1.00 97.62 90 CYS A C 1
ATOM 712 O O . CYS A 1 90 ? -2.161 -0.665 10.001 1.00 97.62 90 CYS A O 1
ATOM 714 N N . PRO A 1 91 ? -1.696 1.359 9.119 1.00 96.06 91 PRO A N 1
ATOM 715 C CA . PRO A 1 91 ? -0.746 1.751 10.165 1.00 96.06 91 PRO A CA 1
ATOM 716 C C . PRO A 1 91 ? -1.378 1.910 11.554 1.00 96.06 91 PRO A C 1
ATOM 718 O O . PRO A 1 91 ? -0.667 1.927 12.557 1.00 96.06 91 PRO A O 1
ATOM 721 N N . ASN A 1 92 ? -2.709 2.029 11.630 1.00 96.38 92 ASN A N 1
ATOM 722 C CA . ASN A 1 92 ? -3.423 2.064 12.900 1.00 96.38 92 ASN A CA 1
ATOM 723 C C . ASN A 1 92 ? -3.232 0.725 13.633 1.00 96.38 92 ASN A C 1
ATOM 725 O O . ASN A 1 92 ? -3.699 -0.322 13.173 1.00 96.38 92 ASN A O 1
ATOM 729 N N . THR A 1 93 ? -2.563 0.778 14.787 1.00 95.88 93 THR A N 1
ATOM 730 C CA . THR A 1 93 ? -2.162 -0.386 15.590 1.00 95.88 93 THR A CA 1
ATOM 731 C C . THR A 1 93 ? -3.339 -1.234 16.058 1.00 95.88 93 THR A C 1
ATOM 733 O O . THR A 1 93 ? -3.172 -2.444 16.199 1.00 95.88 93 THR A O 1
ATOM 736 N N . SER A 1 94 ? -4.515 -0.629 16.236 1.00 97.50 94 SER A N 1
ATOM 737 C CA . SER A 1 94 ? -5.744 -1.326 16.626 1.00 97.50 94 SER A CA 1
ATOM 738 C C . SER A 1 94 ? -6.484 -1.962 15.445 1.00 97.50 94 SER A C 1
ATOM 740 O O . SER A 1 94 ? -7.317 -2.834 15.659 1.00 97.50 94 SER A O 1
ATOM 742 N N . CYS A 1 95 ? -6.210 -1.536 14.206 1.00 97.44 95 CYS A N 1
ATOM 743 C CA . CYS A 1 95 ? -6.911 -2.015 13.013 1.00 97.44 95 CYS A CA 1
ATOM 744 C C . CYS A 1 95 ? -6.080 -3.035 12.231 1.00 97.44 95 CYS A C 1
ATOM 746 O O . CYS A 1 95 ? -6.524 -4.163 12.041 1.00 97.44 95 CYS A O 1
ATOM 748 N N . ARG A 1 96 ? -4.885 -2.641 11.759 1.00 97.44 96 ARG A N 1
ATOM 749 C CA . ARG A 1 96 ? -3.979 -3.474 10.939 1.00 97.44 96 ARG A CA 1
ATOM 750 C C . ARG A 1 96 ? -4.642 -4.213 9.761 1.00 97.44 96 ARG A C 1
ATOM 752 O O . ARG A 1 96 ? -4.113 -5.219 9.298 1.00 97.44 96 ARG A O 1
ATOM 759 N N . SER A 1 97 ? -5.781 -3.726 9.266 1.00 97.62 97 SER A N 1
ATOM 760 C CA . SER A 1 97 ? -6.491 -4.341 8.141 1.00 97.62 97 SER A CA 1
ATOM 761 C C . SER A 1 97 ? -5.672 -4.280 6.849 1.00 97.62 97 SER A C 1
ATOM 763 O O . SER A 1 97 ? -4.877 -3.358 6.656 1.00 97.62 97 SER A O 1
ATOM 765 N N . LYS A 1 98 ? -5.891 -5.256 5.963 1.00 97.19 98 LYS A N 1
ATOM 766 C CA . LYS A 1 98 ? -5.361 -5.292 4.589 1.00 97.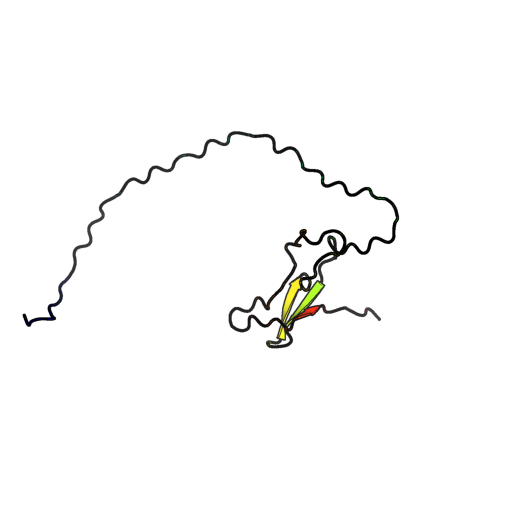19 98 LYS A CA 1
ATOM 767 C C . LYS A 1 98 ? -6.213 -4.482 3.611 1.00 97.19 98 LYS A C 1
ATOM 769 O O . LYS A 1 98 ? -5.749 -4.195 2.513 1.00 97.19 98 LYS A O 1
ATOM 774 N N . ASP A 1 99 ? -7.430 -4.117 4.007 1.00 97.06 99 ASP A N 1
ATOM 775 C CA . ASP A 1 99 ? 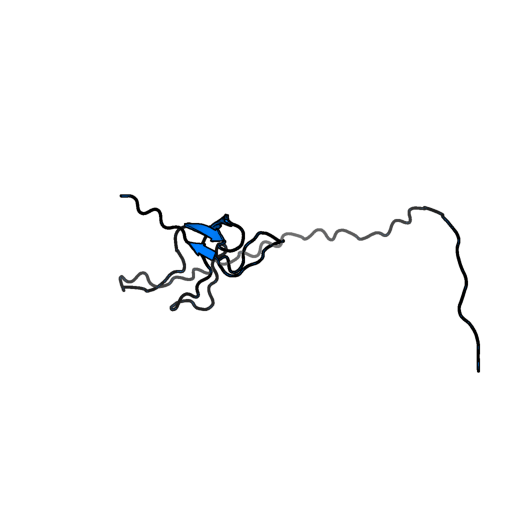-8.400 -3.456 3.137 1.00 97.06 99 ASP A CA 1
ATOM 776 C C . ASP A 1 99 ? -8.089 -1.960 3.051 1.00 97.06 99 ASP A C 1
ATOM 778 O O . ASP A 1 99 ? -8.656 -1.127 3.763 1.00 97.06 99 ASP A O 1
ATOM 782 N N . ILE A 1 100 ? -7.125 -1.630 2.198 1.00 96.75 100 ILE A N 1
ATOM 783 C CA . ILE A 1 100 ? -6.659 -0.269 1.943 1.00 96.75 100 ILE A CA 1
ATOM 784 C C . ILE A 1 100 ? -6.747 0.035 0.447 1.00 96.75 100 ILE A C 1
ATOM 786 O O . ILE A 1 100 ? -6.469 -0.826 -0.387 1.00 96.75 100 ILE A O 1
ATOM 790 N N . VAL A 1 101 ? -7.126 1.264 0.102 1.00 95.62 101 VAL A N 1
ATOM 791 C CA . VAL A 1 101 ? -7.288 1.703 -1.291 1.00 95.62 101 VAL A CA 1
ATOM 792 C C . VAL A 1 101 ? -6.611 3.044 -1.525 1.00 95.62 101 VAL A C 1
ATOM 794 O O . VAL A 1 101 ? -6.627 3.917 -0.659 1.00 95.62 101 VAL A O 1
ATOM 797 N N . GLU A 1 102 ? -5.999 3.206 -2.695 1.00 95.06 102 GLU A N 1
ATOM 798 C CA . GLU A 1 102 ? -5.449 4.488 -3.137 1.00 95.06 102 GLU A CA 1
ATOM 799 C C . GLU A 1 102 ? -6.596 5.410 -3.567 1.00 95.06 102 GLU A C 1
ATOM 801 O O . GLU A 1 102 ? -7.499 4.997 -4.291 1.00 95.06 102 GLU A O 1
ATOM 806 N N . TYR A 1 103 ? -6.561 6.657 -3.110 1.00 89.69 103 TYR A N 1
ATOM 807 C CA . TYR A 1 103 ? -7.493 7.702 -3.504 1.00 89.69 103 TYR A CA 1
ATOM 808 C C . TYR A 1 103 ? -6.950 8.418 -4.743 1.00 89.69 103 TYR A C 1
ATOM 810 O O . TYR A 1 103 ? -5.859 9.000 -4.714 1.00 89.69 103 TYR A O 1
ATOM 818 N N . GLU A 1 104 ? -7.706 8.381 -5.835 1.00 81.31 104 GLU A N 1
ATOM 819 C CA . GLU A 1 104 ? -7.441 9.184 -7.025 1.00 81.31 104 GLU A CA 1
ATOM 820 C C . GLU A 1 104 ? -8.296 10.450 -6.944 1.00 81.31 104 GLU A C 1
ATOM 822 O O . GLU A 1 104 ? -9.523 10.377 -6.950 1.00 81.31 104 GLU A O 1
ATOM 827 N N . ASN A 1 105 ? -7.655 11.620 -6.851 1.00 64.88 105 ASN A N 1
ATOM 828 C CA . ASN A 1 105 ? -8.353 12.866 -7.149 1.00 64.88 105 ASN A CA 1
ATOM 829 C C . ASN A 1 105 ? -8.660 12.835 -8.645 1.00 64.88 105 ASN A C 1
ATOM 831 O O . ASN A 1 105 ? -7.752 12.944 -9.471 1.00 64.88 105 ASN A O 1
ATOM 835 N N . ILE A 1 106 ? -9.922 12.614 -8.989 1.00 67.00 106 ILE A N 1
ATOM 836 C CA . ILE A 1 106 ? -10.411 12.900 -10.329 1.00 67.00 106 ILE A CA 1
ATOM 837 C C . ILE A 1 106 ? -10.556 14.420 -10.356 1.00 67.00 106 ILE A C 1
ATOM 839 O O . ILE A 1 106 ? -11.575 14.952 -9.924 1.00 67.00 106 ILE A O 1
ATOM 843 N N . ASP A 1 107 ? -9.495 15.114 -10.760 1.00 59.69 107 ASP A N 1
ATOM 844 C CA . ASP A 1 107 ? -9.562 16.547 -11.034 1.00 59.69 107 ASP A CA 1
ATOM 845 C C . ASP A 1 107 ? -10.439 16.722 -12.290 1.00 59.69 107 ASP A C 1
ATOM 847 O O . ASP A 1 107 ? -9.975 16.537 -13.416 1.00 59.69 107 ASP A O 1
ATOM 851 N N . THR A 1 108 ? -11.739 16.949 -12.077 1.00 47.41 108 THR A N 1
ATOM 852 C CA . THR A 1 108 ? -12.730 17.337 -13.101 1.00 47.41 108 THR A CA 1
ATOM 853 C C . THR A 1 108 ? -12.538 18.765 -13.572 1.00 47.41 108 THR A C 1
ATOM 855 O O . THR A 1 108 ? -12.311 19.629 -12.693 1.00 47.41 108 THR A O 1
#

pLDDT: mean 71.95, std 23.7, range [29.59, 97.94]

Radius of gyration: 27.23 Å; chains: 1; bounding box: 50×56×77 Å

Secondary structure (DSSP, 8-state):
--------------------------------------------S-----TTPPPEEEEETTT--EEEEEE----SS-TTPPPTTEESS-S-TTT--S-EEEE-----

Sequence (108 aa):
MKCLLWNEVKDRKNRNLGNKFLYLSNTRKSISMEKGKGNCPEMNSISNCICNRSERTIICLTCGATFRGHAARACNEHPRRINLMDIQLCPNTSCRSKDIVEYENIDT

Foldseek 3Di:
DDDDDDDDDDDDDDDDDDDDPDPPPPDPPPDPPDPPPPDDDPDPDPQQFCLPPDKFWKAAPPPRDIDIAAAWDAGPVHNPRGHPRHDQFDPPPVGRHRRMDTDDPPPD

=== Feature glossary ===
The record interleaves many kinds of information about one protein. Here is each kind framed as the question it answers.

Q: What does the local fold look like, residue by residue?
A: A 3Di character summarizes, for each residue, the relative orientation of the Cα frame of its nearest spatial neighbor. Because it encodes fold topology rather than chemistry, 3Di alignments detect remote structural similarity that sequence alignment misses.

Q: Which residues are in helices, strands, or loops?
A: Secondary structure is the local, repeating backbone conformation. DSSP classifies it into eight states by reading the hydrogen-bond network: three helix types (H, G, I), two β types (E, B), two non-regular types (T, S), and unstructured coil (-).

Q: How big and how compact is the whole molecule?
A: Three whole-structure scalars: the radius of gyration (RMS distance of Cα from centroid, in Å), the count of Cα–Cα contacts (pairs closer than 8 Å and separated by more than four residues in sequence — i.e. tertiary, not local, contacts), and the bounding-box dimensions. Together they distinguish compact globular folds from extended fibres or disordered chains.

Q: How confident is the AlphaFold model at each residue?
A: For AlphaFold models, the B-factor field carries pLDDT — the model's own estimate of local accuracy on a 0–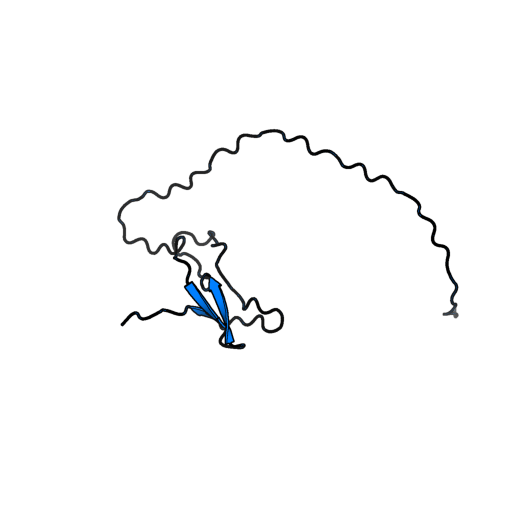100 scale. Regions with pLDDT<50 should be treated as essentially unmodeled; they often correspond to intrinsically disordered segments.

Q: What family and function is it annotated with?
A: Functional annotations link the protein to curated databases. InterPro entries identify conserved domains and families by matching the sequence against member-database signatures (Pfam, PROSITE, CDD, …). Gene Ontology (GO) terms describe molecular function, biological process, and cellular component in a controlled vocabulary. CATH places the structure in a hierarchical fold classification (Class/Architecture/Topology/Homologous-superfamily). The organism is the source species.

Q: What known structures does this most resemble?
A: Nearest PDB neighbors are the top structural matches found by Foldseek when searching this structure against the entire Protein Data Bank. Each hit reports a TM-score (0 to 1; >0.5 almost always implies the same fold) and an E-value. These are *structural* homologs — they may share no detectable sequence similarity.

Q: Which residues are buried vs exposed?
A: Solvent-accessible surface area (SASA) is the area in Å² traced out by the centre of a 1.4 Å probe sphere (a water molecule) rolled over the protein's van der Waals surface (Shrake–Rupley / Lee–Richards construction). Buried residues have near-zero SASA; fully exposed residues can exceed 200 Å². The total SASA scales roughly with the number of surface residues.

Q: What are the backbone torsion angles?
A: φ (phi) and ψ (psi) are the two rotatable backbone dihedrals per residue: φ is the C(i-1)–N–Cα–C torsion, ψ is the N–Cα–C–N(i+1) torsion, both in degrees on (−180°, 180°]. α-helical residues cluster near (−60°, −45°); β-strand residues near (−120°, +130°). A Ramachandran plot is simply a scatter of (φ, ψ) for every residue.

Q: Are the domains correctly placed relative to each other?
A: Predicted aligned error is AlphaFold's pairwise confidence. Unlike pLDDT (per-residue), PAE is per-residue-pair and captures whether two parts of the structure are correctly placed relative to each other. Units are ångströms of expected positional error.

Q: What if only a Cα trace is available?
A: P-SEA three-state annotation labels each residue as helix, strand, or coil based purely on the geometry of the Cα trace. It serves as a fallback when the full backbone (and thus DSSP) is unavailable.

Q: What is the amino-acid chain?
A: This is the polypeptide sequence — one letter per residue, N-terminus first. Length ranges from a few dozen residues for small domains to over a thousand for large multi-domain proteins.

Q: What do the rendered images show?
A: The six renders are orthographic views along the three Cartesian axes in both directions. Representation (cartoon, sticks, or surface) and color scheme (sequence-rainbow or by-chain) vary across proteins so the training set covers all the common visualization conventions.

Q: What do the diagnostic plots show?
A: Plot images: a contact map (which residues are close in 3D, as an N×N binary image), a Ramachandran scatter (backbone torsion angles, revealing secondary-structure composition at a glance), and — for AlphaFold structures — a PAE heatmap (pairwise prediction confidence).

Q: How mobile is each atom in the crystal?
A: B-factor (Debye–Waller factor) reflects atomic displacement in the crystal lattice. It is an experimental observable (units Å²), not a prediction; low values mean the atom is pinned down, high values mean it moves or is heterogeneous across the crystal.

Q: Where is each backbone atom in 3D?
A: The mmCIF table is the protein's shape written out atom by atom. For each backbone N, Cα, C, and carbonyl O, it records an (x, y, z) coordinate triple in Å plus the residue type, chain letter, and residue number.